Protein AF-A0A843DUM8-F1 (afdb_monomer_lite)

pLDDT: mean 91.61, std 7.58, range [46.53, 98.44]

Sequence (148 aa):
LVSTSADLAQFFETVAGKYGKDVAVKWVAGPVTSNWKRFEEREGNTDGILEIIGKFVAGTINDSECGIEIKALMTGESAEAAAESSAGLETLITEFLDANPKVVEDYGKGNTKAANSVIGYVKKNTGGQYSSADVVETAKRLIEARLQ

Radius of gyration: 16.05 Å; chains: 1; bounding box: 37×40×36 Å

Secondary structure (DSSP, 8-state):
-HHHHHHHHHHHHHHHHHH-HHHIIIIIIIIIHHHHHHHHHTT--HHHHHHHHHHHHTTSS-HHHHHHHHHHHHH---HHHHHHHH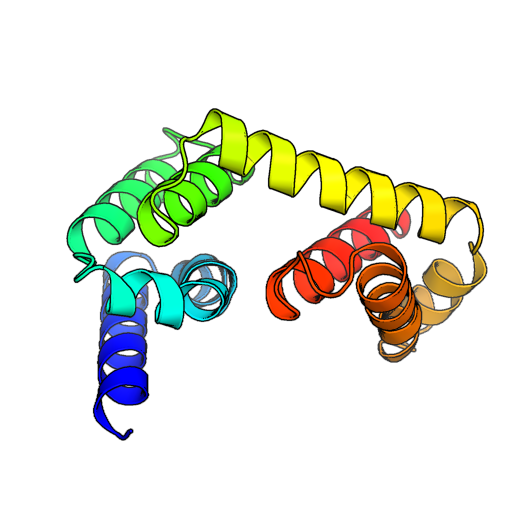HHHHHHHHHHHHH-HHHHHHHHTT-GGGGHHHHHHHHHHHTT-S-HHHHHHHHHHHHHTTT-

Foldseek 3Di:
DVPLVVVLVVLLVVCCVPQNNVLSCLQSVALCVLLVVLQVVVVADCVQLVVLSVCPSVVVDDPLQSSLSSNCSRNVNDSVVSSVVLVVLLVQLVVVCVVPVVLLVCVLVVPVCSLVVQLVSCCVVVVPPGGSRSSSVSSVVVSVVVND

Structure (mmCIF, N/CA/C/O backbone):
data_AF-A0A843DUM8-F1
#
_entry.id   AF-A0A843DUM8-F1
#
loop_
_atom_site.group_PDB
_atom_site.id
_atom_site.type_symbol
_atom_site.label_atom_id
_atom_site.label_alt_id
_atom_site.label_comp_id
_atom_site.label_asym_id
_atom_site.label_entity_id
_atom_site.label_seq_id
_atom_site.pdbx_PDB_ins_code
_atom_site.Cartn_x
_atom_site.Cartn_y
_atom_site.Cartn_z
_atom_site.occupancy
_atom_site.B_iso_or_equiv
_atom_site.auth_seq_id
_atom_site.auth_comp_id
_atom_site.auth_asym_id
_atom_site.auth_atom_id
_atom_site.pdbx_PDB_model_num
ATOM 1 N N . LEU A 1 1 ? 6.276 15.884 18.175 1.00 46.53 1 LEU A N 1
ATOM 2 C CA . LEU A 1 1 ? 6.464 14.559 17.536 1.00 46.53 1 LEU A CA 1
ATOM 3 C C . LEU A 1 1 ? 5.628 13.439 18.168 1.00 46.53 1 LEU A C 1
ATOM 5 O O . LEU A 1 1 ? 5.445 12.439 17.499 1.00 46.53 1 LEU A O 1
ATOM 9 N N . VAL A 1 2 ? 5.081 13.588 19.387 1.00 49.19 2 VAL A N 1
ATOM 10 C CA . VAL A 1 2 ? 4.221 12.554 20.012 1.00 49.19 2 VAL A CA 1
ATOM 11 C C . VAL A 1 2 ? 2.776 12.510 19.464 1.00 49.19 2 VAL A C 1
ATOM 13 O O . VAL A 1 2 ? 2.146 11.463 19.556 1.00 49.19 2 VAL A O 1
ATOM 16 N N . SER A 1 3 ? 2.270 13.603 18.868 1.00 57.91 3 SER A N 1
ATOM 17 C CA . SER A 1 3 ? 0.869 13.701 18.393 1.00 57.91 3 SER A CA 1
ATOM 18 C C . SER A 1 3 ? 0.578 12.762 17.224 1.00 57.91 3 SER A C 1
ATOM 20 O O . SER A 1 3 ? -0.281 11.903 17.332 1.00 57.91 3 SER A O 1
ATOM 22 N N . THR A 1 4 ? 1.392 12.823 16.169 1.00 62.31 4 THR A N 1
ATOM 23 C CA . THR A 1 4 ? 1.234 12.043 14.933 1.00 62.31 4 THR A CA 1
ATOM 24 C C . THR A 1 4 ? 1.079 10.538 15.162 1.00 62.31 4 THR A C 1
ATOM 26 O O . THR A 1 4 ? 0.215 9.893 14.575 1.00 62.31 4 THR A O 1
ATOM 29 N N . SER A 1 5 ? 1.891 9.961 16.054 1.00 76.56 5 SER A N 1
ATOM 30 C CA . SER A 1 5 ? 1.788 8.540 16.404 1.00 76.56 5 SER A CA 1
ATOM 31 C C . SER A 1 5 ? 0.546 8.209 17.234 1.00 76.56 5 SER A C 1
ATOM 33 O O . SER A 1 5 ? 0.056 7.088 17.148 1.00 76.56 5 SER A O 1
ATOM 35 N N . ALA A 1 6 ? 0.052 9.151 18.043 1.00 86.44 6 ALA A N 1
ATOM 36 C CA . ALA A 1 6 ? -1.139 8.956 18.864 1.00 86.44 6 ALA A CA 1
ATOM 37 C C . ALA A 1 6 ? -2.420 9.073 18.025 1.00 86.44 6 ALA A C 1
ATOM 39 O O . ALA A 1 6 ? -3.299 8.227 18.151 1.00 86.44 6 ALA A O 1
ATOM 40 N N . ASP A 1 7 ? -2.486 10.055 17.125 1.00 90.69 7 ASP A N 1
ATOM 41 C CA . ASP A 1 7 ? -3.641 10.288 16.253 1.00 90.69 7 ASP A CA 1
ATOM 42 C C . ASP A 1 7 ? -3.832 9.126 15.264 1.00 90.69 7 ASP A C 1
ATOM 44 O O . ASP A 1 7 ? -4.933 8.588 15.127 1.00 90.69 7 ASP A O 1
ATOM 48 N N . LEU A 1 8 ? -2.741 8.644 14.658 1.00 91.88 8 LEU A N 1
ATOM 49 C 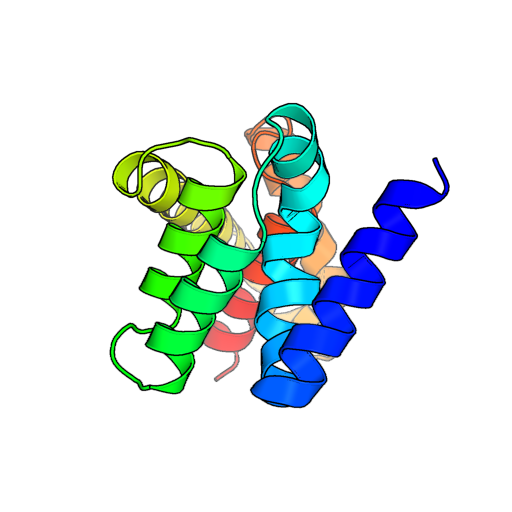CA . LEU A 1 8 ? -2.769 7.462 13.794 1.00 91.88 8 LEU A CA 1
ATOM 50 C C . LEU A 1 8 ? -3.154 6.184 14.564 1.00 91.88 8 LEU A C 1
ATOM 52 O O . LEU A 1 8 ? -3.914 5.364 14.048 1.00 91.88 8 LEU A O 1
ATOM 56 N N . ALA A 1 9 ? -2.671 6.012 15.801 1.00 93.62 9 ALA A N 1
ATOM 57 C CA . ALA A 1 9 ? -3.046 4.873 16.641 1.00 93.62 9 ALA A CA 1
ATOM 58 C C . ALA A 1 9 ? -4.531 4.920 17.033 1.00 93.62 9 ALA A C 1
ATOM 60 O O . ALA A 1 9 ? -5.234 3.919 16.917 1.00 93.62 9 ALA A O 1
ATOM 61 N N . GLN A 1 10 ? -5.039 6.090 17.422 1.00 95.19 10 GLN A N 1
ATOM 62 C CA . GLN A 1 10 ? -6.456 6.280 17.724 1.00 95.19 10 GLN A CA 1
ATOM 63 C C . GLN A 1 10 ? -7.331 6.008 16.493 1.00 95.19 10 GLN A C 1
ATOM 65 O O . GLN A 1 10 ? -8.406 5.408 16.600 1.00 95.19 10 GLN A O 1
ATOM 70 N N . PHE A 1 11 ? -6.865 6.412 15.310 1.00 96.12 11 PHE A N 1
ATOM 71 C CA . PHE A 1 11 ? -7.551 6.123 14.060 1.00 96.12 11 PHE A CA 1
ATOM 72 C C . PHE A 1 11 ? -7.569 4.622 13.742 1.00 96.12 11 PHE A C 1
ATOM 74 O O . PHE A 1 11 ? -8.615 4.085 13.372 1.00 96.12 11 PHE A O 1
ATOM 81 N N . PHE A 1 12 ? -6.452 3.923 13.965 1.00 96.62 12 PHE A N 1
ATOM 82 C CA . PHE A 1 12 ? -6.387 2.468 13.843 1.00 96.62 12 PHE A CA 1
ATOM 83 C C . PHE A 1 12 ? -7.423 1.779 14.739 1.00 96.62 12 PHE A C 1
ATOM 85 O O . PHE A 1 12 ? -8.202 0.967 14.241 1.00 96.62 12 PHE A O 1
ATOM 92 N N . GLU A 1 13 ? -7.483 2.132 16.027 1.00 97.75 13 GLU A N 1
ATOM 93 C CA . GLU A 1 13 ? -8.454 1.557 16.971 1.00 97.75 13 GLU A CA 1
ATOM 94 C C . GLU A 1 13 ? -9.903 1.850 16.556 1.00 97.75 13 GLU A C 1
ATOM 96 O O . GLU A 1 13 ? -10.778 0.990 16.661 1.00 97.75 13 GLU A O 1
ATOM 101 N N . THR A 1 14 ? -10.158 3.039 16.003 1.00 98.06 14 THR A N 1
ATOM 102 C CA . THR A 1 14 ? -11.481 3.421 15.486 1.00 98.06 14 THR A CA 1
ATOM 103 C C . THR A 1 14 ? -11.911 2.522 14.324 1.00 98.06 14 THR A C 1
ATOM 105 O O . THR A 1 14 ? -13.022 1.986 14.325 1.00 98.06 14 THR A O 1
ATOM 108 N N . VAL A 1 15 ? -11.030 2.308 13.342 1.00 98.25 15 VAL A N 1
ATOM 109 C CA . VAL A 1 15 ? -11.299 1.421 12.199 1.00 98.25 15 VAL A CA 1
ATOM 110 C C . VAL A 1 15 ? -11.419 -0.033 12.657 1.00 98.25 15 VAL A C 1
ATOM 112 O O . VAL A 1 15 ? -12.341 -0.730 12.233 1.00 98.25 15 VAL A O 1
ATOM 115 N N . ALA A 1 16 ? -10.544 -0.481 13.561 1.00 98.06 16 ALA A N 1
ATOM 116 C CA . ALA A 1 16 ? -10.549 -1.844 14.082 1.00 98.06 16 ALA A CA 1
ATOM 117 C C . ALA A 1 16 ? -11.840 -2.156 14.851 1.00 98.06 16 ALA A C 1
ATOM 119 O O . ALA A 1 16 ? -12.423 -3.221 14.653 1.00 98.06 16 ALA A O 1
ATOM 120 N N . GLY A 1 17 ? -12.315 -1.222 15.678 1.00 98.12 17 GLY A N 1
ATOM 121 C CA . GLY A 1 17 ? -13.564 -1.366 16.422 1.00 98.12 17 GLY A CA 1
ATOM 122 C C . GLY A 1 17 ? -14.810 -1.350 15.534 1.00 98.12 17 GLY A C 1
ATOM 123 O O . GLY A 1 17 ? -15.775 -2.051 15.828 1.00 98.12 17 GLY A O 1
ATOM 124 N N . LYS A 1 18 ? -14.797 -0.582 14.436 1.00 97.94 18 LYS A N 1
ATOM 125 C CA . LYS A 1 18 ? -15.963 -0.430 13.550 1.00 97.94 18 LYS A CA 1
ATOM 126 C C . LYS A 1 18 ? -16.063 -1.512 12.474 1.00 97.94 18 LYS A C 1
ATOM 128 O O . LYS A 1 18 ? -17.162 -1.971 12.176 1.00 97.94 18 LYS A O 1
ATOM 133 N N . TYR A 1 19 ? -14.937 -1.890 11.878 1.00 97.88 19 TYR A N 1
ATOM 134 C CA . TYR A 1 19 ? -14.895 -2.742 10.685 1.00 97.88 19 TYR A CA 1
ATOM 135 C C . TYR A 1 19 ? -14.048 -4.011 10.862 1.00 97.88 19 TYR A C 1
ATOM 137 O O . TYR A 1 19 ? -14.007 -4.851 9.967 1.00 97.88 19 TYR A O 1
ATOM 145 N N . GLY A 1 20 ? -13.395 -4.180 12.014 1.00 97.50 20 GLY A N 1
ATOM 146 C CA . GLY A 1 20 ? -12.558 -5.334 12.326 1.00 97.50 20 GLY A CA 1
ATOM 147 C C . GLY A 1 20 ? -11.063 -5.081 12.127 1.00 97.50 20 GLY A C 1
ATOM 148 O O . GLY A 1 20 ? -10.629 -4.234 11.342 1.00 97.50 20 GLY A O 1
ATOM 149 N N . LYS A 1 21 ? -10.251 -5.856 12.855 1.00 96.56 21 LYS A N 1
ATOM 150 C CA . LYS A 1 21 ? -8.788 -5.716 12.886 1.00 96.56 21 LYS A CA 1
ATOM 151 C C . LYS A 1 21 ? -8.142 -5.884 11.511 1.00 96.56 21 LYS A C 1
ATOM 153 O O . LYS A 1 21 ? -7.226 -5.136 11.191 1.00 96.56 21 LYS A O 1
ATOM 158 N N . ASP A 1 22 ? -8.623 -6.819 10.699 1.00 95.62 22 ASP A N 1
ATOM 159 C CA . ASP A 1 22 ? -8.036 -7.088 9.381 1.00 95.62 22 ASP A CA 1
ATOM 160 C C . ASP A 1 22 ? -8.215 -5.896 8.432 1.00 95.62 22 ASP A C 1
ATOM 162 O O . ASP A 1 22 ? -7.292 -5.536 7.703 1.00 95.62 22 ASP A O 1
ATOM 166 N N . VAL A 1 23 ? -9.362 -5.211 8.514 1.00 97.06 23 VAL A N 1
ATOM 167 C CA . VAL A 1 23 ? -9.634 -3.976 7.762 1.00 97.06 23 VAL A CA 1
ATOM 168 C C . VAL A 1 23 ? -8.707 -2.848 8.221 1.00 97.06 23 VAL A C 1
ATOM 170 O O . VAL A 1 23 ? -8.151 -2.135 7.387 1.00 97.06 23 VAL A O 1
ATOM 173 N N . ALA A 1 24 ? -8.481 -2.711 9.531 1.00 96.69 24 ALA A N 1
ATOM 174 C CA . ALA A 1 24 ? -7.554 -1.718 10.075 1.00 96.69 24 ALA A CA 1
ATOM 175 C C . ALA A 1 24 ? -6.096 -1.994 9.682 1.00 96.69 24 ALA A C 1
ATOM 177 O O . ALA A 1 24 ? -5.378 -1.081 9.284 1.00 96.69 24 ALA A O 1
ATOM 178 N N . VAL A 1 25 ? -5.650 -3.250 9.734 1.00 93.44 25 VAL A N 1
ATOM 179 C CA . VAL A 1 25 ? -4.304 -3.632 9.283 1.00 93.44 25 VAL A CA 1
ATOM 180 C C . VAL A 1 25 ? -4.133 -3.335 7.797 1.00 93.44 25 VAL A C 1
ATOM 182 O O . VAL A 1 25 ? -3.132 -2.741 7.408 1.00 93.44 25 VAL A O 1
ATOM 185 N N . LYS A 1 26 ? -5.123 -3.691 6.977 1.00 92.94 26 LYS A N 1
ATOM 186 C CA . LYS A 1 26 ? -5.072 -3.475 5.533 1.00 92.94 26 LYS A CA 1
ATOM 187 C C . LYS A 1 26 ? -5.027 -1.993 5.169 1.00 92.94 26 LYS A C 1
ATOM 189 O O . LYS A 1 26 ? -4.109 -1.565 4.484 1.00 92.94 26 LYS A O 1
ATOM 194 N N . TRP A 1 27 ? -5.995 -1.207 5.636 1.00 95.25 27 TRP A N 1
ATOM 195 C CA . TRP A 1 27 ? -6.152 0.175 5.180 1.00 95.25 27 TRP A CA 1
ATOM 196 C C . TRP A 1 27 ? -5.398 1.183 6.042 1.00 95.25 27 TRP A C 1
ATOM 198 O O . TRP A 1 27 ? -4.807 2.117 5.503 1.00 95.25 27 TRP A O 1
ATOM 208 N N . VAL A 1 28 ? -5.367 0.998 7.366 1.00 95.00 28 VAL A N 1
ATOM 209 C CA . VAL A 1 28 ? -4.722 1.961 8.269 1.00 95.00 28 VAL A CA 1
ATOM 210 C C . VAL A 1 28 ? -3.219 1.724 8.363 1.00 95.00 28 VAL A C 1
ATOM 212 O O . VAL A 1 28 ? -2.435 2.642 8.121 1.00 95.00 28 VAL A O 1
ATOM 215 N N . ALA A 1 29 ? -2.796 0.496 8.679 1.00 89.19 29 ALA A N 1
ATOM 216 C CA . ALA A 1 29 ? -1.368 0.181 8.791 1.00 89.19 29 ALA A CA 1
ATOM 217 C C . ALA A 1 29 ? -0.646 0.148 7.426 1.00 89.19 29 ALA A C 1
ATOM 219 O O . ALA A 1 29 ? 0.577 0.269 7.391 1.00 89.19 29 ALA A O 1
ATOM 220 N N . GLY A 1 30 ? -1.393 0.021 6.323 1.00 87.31 30 GLY A N 1
ATOM 221 C CA . GLY A 1 30 ? -0.892 0.141 4.953 1.00 87.31 30 GLY A CA 1
ATOM 222 C C . GLY A 1 30 ? -1.031 1.569 4.389 1.00 87.31 30 GLY A C 1
ATOM 223 O O . GLY A 1 30 ? -0.265 2.458 4.791 1.00 87.31 30 GLY A O 1
ATOM 224 N N . PRO A 1 31 ? -1.979 1.834 3.467 1.00 89.50 31 PRO A N 1
ATOM 225 C CA . PRO A 1 31 ? -2.067 3.100 2.732 1.00 89.50 31 PRO A CA 1
ATOM 226 C C . PRO A 1 31 ? -2.158 4.360 3.598 1.00 89.50 31 PRO A C 1
ATOM 228 O O . PRO A 1 31 ? -1.522 5.364 3.270 1.00 89.50 31 PRO A O 1
ATOM 231 N N . VAL A 1 32 ? -2.890 4.327 4.718 1.00 93.56 32 VAL A N 1
ATOM 232 C CA . VAL A 1 32 ? -3.048 5.521 5.565 1.00 93.56 32 VAL A CA 1
ATOM 233 C C . VAL A 1 32 ? -1.738 5.895 6.243 1.00 93.56 32 VAL A C 1
ATOM 235 O O . VAL A 1 32 ? -1.276 7.024 6.112 1.00 93.56 32 VAL A O 1
ATOM 238 N N . THR A 1 33 ? -1.075 4.947 6.905 1.00 91.31 33 THR A N 1
ATOM 239 C CA . THR A 1 33 ? 0.225 5.198 7.551 1.00 91.31 33 THR A CA 1
ATOM 240 C C . THR A 1 33 ? 1.255 5.732 6.550 1.00 91.31 33 THR A C 1
ATOM 242 O O . THR A 1 33 ? 2.013 6.653 6.856 1.00 91.31 33 THR A O 1
ATOM 245 N N . SER A 1 34 ? 1.237 5.201 5.327 1.00 88.06 34 SER A N 1
ATOM 246 C CA . SER A 1 34 ? 2.158 5.566 4.243 1.00 88.06 34 SER A CA 1
ATOM 247 C C . SER A 1 34 ? 2.009 7.016 3.776 1.00 88.06 34 SER A C 1
ATOM 249 O O . SER A 1 34 ? 2.985 7.633 3.347 1.00 88.06 34 SER A O 1
ATOM 251 N N . ASN A 1 35 ? 0.803 7.576 3.900 1.00 90.62 35 ASN A N 1
ATOM 252 C CA . ASN A 1 35 ? 0.460 8.921 3.438 1.00 90.62 35 ASN A CA 1
ATOM 253 C C . ASN A 1 35 ? 0.166 9.903 4.587 1.00 90.62 35 ASN A C 1
ATOM 255 O O . ASN A 1 35 ? -0.111 11.075 4.335 1.00 90.62 35 ASN A O 1
ATOM 259 N N . TRP A 1 36 ? 0.265 9.457 5.845 1.00 92.19 36 TRP A N 1
ATOM 260 C CA . TRP A 1 36 ? -0.176 10.207 7.025 1.00 92.19 36 TRP A CA 1
ATOM 261 C C . TRP A 1 36 ? 0.467 11.588 7.147 1.00 92.19 36 TRP A C 1
ATOM 263 O O . TRP A 1 36 ? -0.223 12.577 7.361 1.00 92.19 36 TRP A O 1
ATOM 273 N N . LYS A 1 37 ? 1.778 11.686 6.910 1.00 88.88 37 LYS A N 1
ATOM 274 C CA . LYS A 1 37 ? 2.486 12.971 6.975 1.00 88.88 37 LYS A CA 1
ATOM 275 C C . LYS A 1 37 ? 1.919 14.000 5.986 1.00 88.88 37 LYS A C 1
ATOM 277 O O . LYS A 1 37 ? 1.701 15.144 6.363 1.00 88.88 37 LYS A O 1
ATOM 282 N N . ARG A 1 38 ? 1.664 13.595 4.735 1.00 88.69 38 ARG A N 1
ATOM 283 C CA . ARG A 1 38 ? 1.076 14.484 3.715 1.00 88.69 38 ARG A CA 1
ATOM 284 C C . ARG A 1 38 ? -0.344 14.890 4.084 1.00 88.69 38 ARG A C 1
ATOM 286 O O . ARG A 1 38 ? -0.741 16.013 3.812 1.00 88.69 38 ARG A O 1
ATOM 293 N N . PHE A 1 39 ? -1.087 13.974 4.695 1.00 92.81 39 PHE A N 1
ATOM 294 C CA . PHE A 1 39 ? -2.441 14.210 5.173 1.00 92.81 39 PHE A CA 1
ATOM 295 C C . PHE A 1 39 ? -2.486 15.203 6.346 1.00 92.81 39 PHE A C 1
ATOM 297 O O . PHE A 1 39 ? -3.337 16.086 6.354 1.00 92.81 39 PHE A O 1
ATOM 304 N N . GLU A 1 40 ? -1.534 15.130 7.281 1.00 91.06 40 GLU A N 1
ATOM 305 C CA . GLU A 1 40 ? -1.381 16.115 8.362 1.00 91.06 40 GLU A CA 1
ATOM 306 C C . GLU A 1 40 ? -0.975 17.498 7.836 1.00 91.06 40 GLU A C 1
ATOM 308 O O . GLU A 1 40 ? -1.549 18.501 8.250 1.00 91.06 40 GLU A O 1
ATOM 313 N N . GLU A 1 41 ? -0.020 17.567 6.900 1.00 90.62 41 GLU A N 1
ATOM 314 C CA . GLU A 1 41 ? 0.488 18.827 6.319 1.00 90.62 41 GLU A CA 1
ATOM 315 C C . GLU A 1 41 ? -0.600 19.675 5.641 1.00 90.62 41 GLU A C 1
ATOM 317 O O . GLU A 1 41 ? -0.415 20.873 5.433 1.00 90.62 41 GLU A O 1
ATOM 322 N N . ARG A 1 42 ? -1.735 19.059 5.315 1.00 91.06 42 ARG A N 1
ATOM 323 C CA . ARG A 1 42 ? -2.897 19.694 4.688 1.00 91.06 42 ARG A CA 1
ATOM 324 C C . ARG A 1 42 ? -4.146 19.695 5.565 1.00 91.06 42 ARG A C 1
ATOM 326 O O . ARG A 1 42 ? -5.240 19.878 5.036 1.00 91.06 42 ARG A O 1
ATOM 333 N N . GLU A 1 43 ? -3.984 19.443 6.863 1.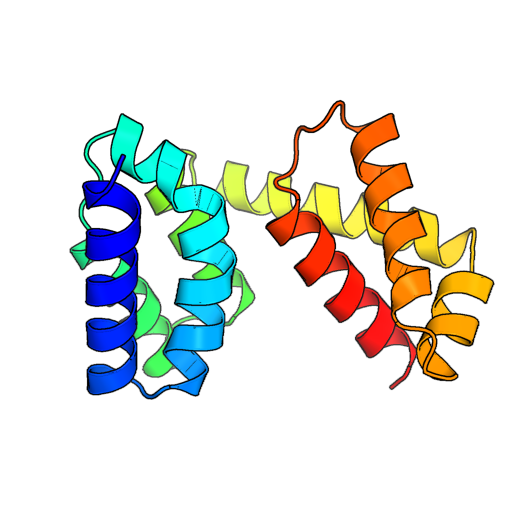00 89.38 43 GLU A N 1
ATOM 334 C CA . GLU A 1 43 ? -5.071 19.462 7.848 1.00 89.38 43 GLU A CA 1
ATOM 335 C C . GLU A 1 43 ? -6.223 18.509 7.472 1.00 89.38 43 GLU A C 1
ATOM 337 O O . GLU A 1 43 ? -7.406 18.836 7.574 1.00 89.38 43 GLU A O 1
ATOM 342 N N . GLY A 1 44 ? -5.868 17.320 6.978 1.00 87.88 44 GLY A N 1
ATOM 343 C CA . GLY A 1 44 ? -6.819 16.318 6.519 1.00 87.88 44 GLY A CA 1
ATOM 344 C C . GLY A 1 44 ? -7.740 15.795 7.627 1.00 87.88 44 GLY A C 1
ATOM 345 O O . GLY A 1 44 ? -7.335 15.639 8.778 1.00 87.88 44 GLY A O 1
ATOM 346 N N . ASN A 1 45 ? -8.987 15.484 7.260 1.00 89.69 45 ASN A N 1
ATOM 347 C CA . ASN A 1 45 ? -9.993 14.925 8.165 1.00 89.69 45 ASN A CA 1
ATOM 348 C C . ASN A 1 45 ? -10.174 13.415 7.932 1.00 89.69 45 ASN A C 1
ATOM 350 O O . ASN A 1 45 ? -10.458 12.971 6.815 1.00 89.69 45 ASN A O 1
ATOM 354 N N . THR A 1 46 ? -10.005 12.624 8.994 1.00 94.94 46 THR A N 1
ATOM 355 C CA . THR A 1 46 ? -10.123 11.161 8.991 1.00 94.94 46 THR A CA 1
ATOM 356 C C . THR A 1 46 ? -11.536 10.651 8.695 1.00 94.94 46 THR A C 1
ATOM 358 O O . THR A 1 46 ? -11.674 9.496 8.286 1.00 94.94 46 THR A O 1
ATOM 361 N N . ASP A 1 47 ? -12.568 11.490 8.819 1.00 96.00 47 ASP A N 1
ATOM 362 C CA . ASP A 1 47 ? -13.954 11.152 8.470 1.00 96.00 47 ASP A CA 1
ATOM 363 C C . ASP A 1 47 ? -14.070 10.667 7.020 1.00 96.00 47 ASP A C 1
ATOM 365 O O . ASP A 1 47 ? -14.647 9.610 6.768 1.00 96.00 47 ASP A O 1
ATOM 369 N N . GLY A 1 48 ? -13.422 11.358 6.075 1.00 96.06 48 GLY A N 1
ATOM 370 C CA . GLY A 1 48 ? -13.443 10.951 4.668 1.00 96.06 48 GLY A CA 1
ATOM 371 C C . GLY A 1 48 ? -12.787 9.584 4.444 1.00 96.06 48 GLY A C 1
ATOM 372 O O . GLY A 1 48 ? -13.256 8.789 3.632 1.00 96.06 48 GLY A O 1
ATOM 373 N N . ILE A 1 49 ? -11.743 9.253 5.214 1.00 97.31 49 ILE A N 1
ATOM 374 C CA . ILE A 1 49 ? -11.102 7.931 5.151 1.00 97.31 49 ILE A CA 1
ATOM 375 C C . ILE A 1 49 ? -12.070 6.859 5.683 1.00 97.31 49 ILE A C 1
ATOM 377 O O . ILE A 1 49 ? -12.186 5.783 5.093 1.00 97.31 49 ILE A O 1
ATOM 381 N N . LEU A 1 50 ? -12.810 7.144 6.764 1.00 97.81 50 LEU A N 1
ATOM 382 C CA . LEU A 1 50 ? -13.826 6.229 7.307 1.00 97.81 50 LEU A CA 1
ATOM 383 C C . LEU A 1 50 ? -14.981 5.981 6.342 1.00 97.81 50 LEU A C 1
ATOM 385 O O . LEU A 1 50 ? -15.511 4.864 6.324 1.00 97.81 50 LEU A O 1
ATOM 389 N N . GLU A 1 51 ? -15.383 6.999 5.583 1.00 98.00 51 GLU A N 1
ATOM 390 C CA . GLU A 1 51 ? -16.403 6.880 4.543 1.00 98.00 51 GLU A CA 1
ATOM 391 C C . GLU A 1 51 ? -15.932 5.960 3.414 1.00 98.00 51 GLU A C 1
ATOM 393 O O . GLU A 1 51 ? -16.652 5.029 3.052 1.00 98.00 51 GLU A O 1
ATOM 398 N N . ILE A 1 52 ? -14.706 6.150 2.914 1.00 98.19 52 ILE A N 1
ATOM 399 C CA . ILE A 1 52 ? -14.127 5.310 1.853 1.00 98.19 52 ILE A CA 1
ATOM 400 C C . ILE A 1 52 ? -14.002 3.852 2.315 1.00 98.19 52 ILE A C 1
ATOM 402 O O . ILE A 1 52 ? -14.485 2.944 1.638 1.00 98.19 52 ILE A O 1
ATOM 406 N N . ILE A 1 53 ? -13.445 3.612 3.510 1.00 98.25 53 ILE A N 1
ATOM 407 C CA . ILE A 1 53 ? -13.368 2.259 4.087 1.00 98.25 53 ILE A CA 1
ATOM 408 C C . ILE A 1 53 ? -14.776 1.672 4.275 1.00 98.25 53 ILE A C 1
ATOM 410 O O . ILE A 1 53 ? -14.989 0.486 4.034 1.00 98.25 53 ILE A O 1
ATOM 414 N N . GLY A 1 54 ? -15.756 2.495 4.658 1.00 98.31 54 GLY A N 1
ATOM 415 C CA . GLY A 1 54 ? -17.155 2.087 4.762 1.00 98.31 54 GLY A CA 1
ATOM 416 C C . GLY A 1 54 ? -17.731 1.592 3.432 1.00 98.31 54 GLY A C 1
ATOM 417 O O . GLY A 1 54 ? -18.360 0.535 3.407 1.00 98.31 54 GLY A O 1
ATOM 418 N N . LYS A 1 55 ? -17.472 2.299 2.321 1.00 98.44 55 LYS A N 1
ATOM 419 C CA . LYS A 1 55 ? -17.863 1.853 0.970 1.00 98.44 55 LYS A CA 1
ATOM 420 C C . LYS A 1 55 ? -17.215 0.514 0.607 1.00 98.44 55 LYS A C 1
ATOM 422 O O . LYS A 1 55 ? -17.890 -0.343 0.042 1.00 98.44 55 LYS A O 1
ATOM 427 N N . PHE A 1 56 ? -15.936 0.329 0.941 1.00 98.19 56 PHE A N 1
ATOM 428 C CA . PHE A 1 56 ? -15.214 -0.922 0.698 1.00 98.19 56 PHE A CA 1
ATOM 429 C C . PHE A 1 56 ? -15.829 -2.090 1.479 1.00 98.19 56 PHE A C 1
ATOM 431 O O . PHE A 1 56 ? -16.141 -3.129 0.905 1.00 98.19 56 PHE A O 1
ATOM 438 N N . VAL A 1 57 ? -16.074 -1.908 2.780 1.00 97.88 57 VAL A N 1
ATOM 439 C CA . VAL A 1 57 ? -16.697 -2.934 3.637 1.00 97.88 57 VAL A CA 1
ATOM 440 C C . VAL A 1 57 ? -18.117 -3.267 3.172 1.00 97.88 57 VAL A C 1
ATOM 442 O O . VAL A 1 57 ? -18.536 -4.419 3.254 1.00 97.88 57 VAL A O 1
ATOM 445 N N . ALA A 1 58 ? -18.850 -2.282 2.648 1.00 97.81 58 ALA A N 1
ATOM 446 C CA . ALA A 1 58 ? -20.168 -2.485 2.054 1.00 97.81 58 ALA A CA 1
ATOM 447 C C . ALA A 1 58 ? -20.132 -3.197 0.684 1.00 97.81 58 ALA A C 1
ATOM 449 O O . ALA A 1 58 ? -21.190 -3.527 0.151 1.00 97.81 58 ALA A O 1
ATOM 450 N N . GLY A 1 59 ? -18.948 -3.428 0.105 1.00 97.12 59 GLY A N 1
ATOM 451 C CA . GLY A 1 59 ? -18.782 -4.016 -1.226 1.00 97.12 59 GLY A CA 1
ATOM 452 C C . GLY A 1 59 ? -19.146 -3.073 -2.377 1.00 97.12 59 GLY A C 1
ATOM 453 O O . GLY A 1 59 ? -19.295 -3.528 -3.508 1.00 97.12 59 GLY A O 1
ATOM 454 N N . THR A 1 60 ? -19.305 -1.774 -2.106 1.00 98.19 60 THR A N 1
ATOM 455 C CA . THR A 1 60 ? -19.648 -0.756 -3.113 1.00 98.19 60 THR A CA 1
ATOM 456 C C . THR A 1 60 ? -18.462 -0.415 -4.008 1.00 98.19 60 THR A C 1
ATOM 458 O O . THR A 1 60 ? -18.651 -0.075 -5.171 1.00 98.19 60 THR A O 1
ATOM 461 N N . ILE A 1 61 ? -17.254 -0.493 -3.451 1.00 97.50 61 ILE A N 1
ATOM 462 C CA . ILE A 1 61 ? -15.994 -0.309 -4.169 1.00 97.50 61 ILE A CA 1
ATOM 463 C C . ILE A 1 61 ? -15.083 -1.501 -3.891 1.00 97.50 61 ILE A C 1
ATOM 465 O O . ILE A 1 61 ? -15.150 -2.115 -2.823 1.00 97.50 61 ILE A O 1
ATOM 469 N N . ASN A 1 62 ? -14.230 -1.826 -4.851 1.00 95.44 62 ASN A N 1
ATOM 470 C CA . ASN A 1 62 ? -13.239 -2.881 -4.716 1.00 95.44 62 ASN A CA 1
ATOM 471 C C . ASN A 1 62 ? -11.954 -2.383 -4.024 1.00 95.44 62 ASN A C 1
ATOM 473 O O . ASN A 1 62 ? -11.803 -1.212 -3.672 1.00 95.44 62 ASN A O 1
ATOM 477 N N . ASP A 1 63 ? -11.015 -3.304 -3.820 1.00 93.19 63 ASP A N 1
ATOM 478 C CA . ASP A 1 63 ? -9.689 -3.045 -3.255 1.00 93.19 63 ASP A CA 1
ATOM 479 C C . ASP A 1 63 ? -8.935 -1.900 -3.954 1.00 93.19 63 ASP A C 1
ATOM 481 O O . ASP A 1 63 ? -8.448 -0.975 -3.304 1.00 93.19 63 ASP A O 1
ATOM 485 N N . SER A 1 64 ? -8.842 -1.948 -5.283 1.00 90.75 64 SER A N 1
ATOM 486 C CA . SER A 1 64 ? -8.100 -0.962 -6.070 1.00 90.75 64 SER A CA 1
ATOM 487 C C . SER A 1 64 ? -8.730 0.425 -5.964 1.00 90.75 64 SER A C 1
ATOM 489 O O . SER A 1 64 ? -8.024 1.404 -5.735 1.00 90.75 64 SER A O 1
ATOM 491 N N . GLU A 1 65 ? -10.057 0.504 -6.072 1.00 94.94 65 GLU A N 1
ATOM 492 C CA . GLU A 1 65 ? -10.814 1.753 -5.935 1.00 94.94 65 GLU A CA 1
ATOM 493 C C . GLU A 1 65 ? -10.639 2.366 -4.539 1.00 94.94 65 GLU A C 1
ATOM 495 O O . GLU A 1 65 ? -10.356 3.556 -4.421 1.00 94.94 65 GLU A O 1
ATOM 500 N N . CYS A 1 66 ? -10.709 1.550 -3.482 1.00 96.50 66 CYS A N 1
ATOM 501 C CA . CYS A 1 66 ? -10.484 1.996 -2.106 1.00 96.50 66 CYS A CA 1
ATOM 502 C C . CYS A 1 66 ? -9.071 2.569 -1.914 1.00 96.50 66 CYS A C 1
ATOM 504 O O . CYS A 1 66 ? -8.909 3.654 -1.354 1.00 96.50 66 CYS A O 1
ATOM 506 N N . GLY A 1 67 ? -8.045 1.879 -2.426 1.00 93.69 67 GLY A N 1
ATOM 507 C CA . GLY A 1 67 ? -6.661 2.353 -2.362 1.00 93.69 67 GLY A CA 1
ATOM 508 C C . GLY A 1 67 ? -6.452 3.684 -3.092 1.00 93.69 67 GLY A C 1
ATOM 509 O O . GLY A 1 67 ? -5.787 4.576 -2.560 1.00 93.69 67 GLY A O 1
ATOM 510 N N . ILE A 1 68 ? -7.053 3.844 -4.276 1.00 94.31 68 ILE A N 1
ATOM 511 C CA . ILE A 1 68 ? -6.997 5.083 -5.066 1.00 94.31 68 ILE A CA 1
ATOM 512 C C . ILE A 1 68 ? -7.708 6.227 -4.336 1.00 94.31 68 ILE A C 1
ATOM 514 O O . ILE A 1 68 ? -7.115 7.294 -4.181 1.00 94.31 68 ILE A O 1
ATOM 518 N N . GLU A 1 69 ? -8.938 6.012 -3.854 1.00 96.81 69 GLU A N 1
ATOM 519 C CA . GLU A 1 69 ? -9.707 7.036 -3.135 1.00 96.81 69 GLU A CA 1
ATOM 520 C C . GLU A 1 69 ? -8.994 7.469 -1.844 1.00 96.81 69 GLU A C 1
ATOM 522 O O . GLU A 1 69 ? -8.890 8.669 -1.589 1.00 96.81 69 GLU A O 1
ATOM 527 N N . ILE A 1 70 ? -8.442 6.531 -1.057 1.00 95.88 70 ILE A N 1
ATOM 528 C CA . ILE A 1 70 ? -7.663 6.861 0.150 1.00 95.88 70 ILE A CA 1
ATOM 529 C C . ILE A 1 70 ? -6.430 7.677 -0.228 1.00 95.88 70 ILE A C 1
ATOM 531 O O . ILE A 1 70 ? -6.182 8.719 0.376 1.00 95.88 70 ILE A O 1
ATOM 535 N N . LYS A 1 71 ? -5.656 7.245 -1.229 1.00 93.38 71 LYS A N 1
ATOM 536 C CA . LYS A 1 71 ? -4.442 7.959 -1.636 1.00 93.38 71 LYS A CA 1
ATOM 537 C C . LYS A 1 71 ? -4.767 9.370 -2.115 1.00 93.38 71 LYS A C 1
ATOM 539 O O . LYS A 1 71 ? -4.183 10.309 -1.587 1.00 93.38 71 LYS A O 1
ATOM 544 N N . ALA A 1 72 ? -5.735 9.526 -3.015 1.00 95.06 72 ALA A N 1
ATOM 545 C CA . ALA A 1 72 ? -6.199 10.825 -3.503 1.00 95.06 72 ALA A CA 1
ATOM 546 C C . ALA A 1 72 ? -6.677 11.724 -2.352 1.00 95.06 72 ALA A C 1
ATOM 548 O O . ALA A 1 72 ? -6.231 12.866 -2.205 1.00 95.06 72 ALA A O 1
ATOM 549 N N . LEU A 1 73 ? -7.515 11.186 -1.457 1.00 95.88 73 LEU A N 1
ATOM 550 C CA . LEU A 1 73 ? -7.981 11.911 -0.279 1.00 95.88 73 LEU A CA 1
ATOM 551 C C . LEU A 1 73 ? -6.835 12.301 0.646 1.00 95.88 73 LEU A C 1
ATOM 553 O O . LEU A 1 73 ? -6.950 13.327 1.301 1.00 95.88 73 LEU A O 1
ATOM 557 N N . MET A 1 74 ? -5.754 11.529 0.731 1.00 94.38 74 MET A N 1
ATOM 558 C CA . MET A 1 74 ? -4.651 11.816 1.643 1.00 94.38 74 MET A CA 1
ATOM 559 C C . MET A 1 74 ? -3.599 12.745 1.052 1.00 94.38 74 MET A C 1
ATOM 561 O O . MET A 1 74 ? -3.112 13.630 1.751 1.00 94.38 74 MET A O 1
ATOM 565 N N . THR A 1 75 ? -3.285 12.615 -0.233 1.00 91.69 75 THR A N 1
ATOM 566 C CA . THR A 1 75 ? -2.281 13.444 -0.913 1.00 91.69 75 THR A CA 1
ATOM 567 C C . THR A 1 75 ? -2.857 14.747 -1.461 1.00 91.69 75 THR A C 1
ATOM 569 O O . THR A 1 75 ? -2.111 15.701 -1.658 1.00 91.69 75 THR A O 1
ATOM 572 N N . GLY A 1 76 ? -4.175 14.8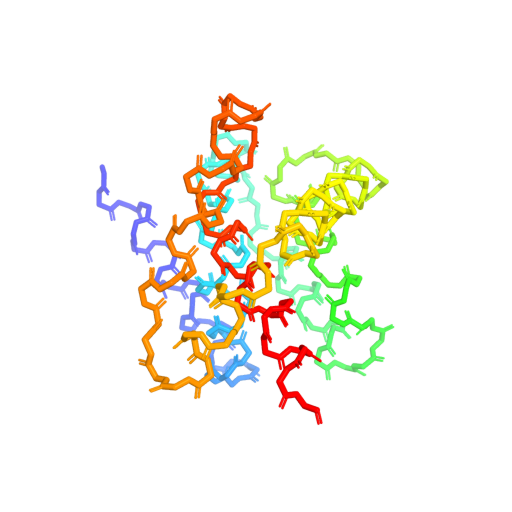11 -1.671 1.00 92.44 76 GLY A N 1
ATOM 573 C CA . GLY A 1 76 ? -4.852 15.941 -2.311 1.00 92.44 76 GLY A CA 1
ATOM 574 C C . GLY A 1 76 ? -4.758 15.900 -3.834 1.00 92.44 76 GLY A C 1
ATOM 575 O O . GLY A 1 76 ? -5.177 16.844 -4.500 1.00 92.44 76 GLY A O 1
ATOM 576 N N . GLU A 1 77 ? -4.198 14.821 -4.375 1.00 92.44 77 GLU A N 1
ATOM 577 C CA . GLU A 1 77 ? -4.171 14.530 -5.801 1.00 92.44 77 GLU A CA 1
ATOM 578 C C . GLU A 1 77 ? -5.566 14.094 -6.272 1.00 92.44 77 GLU A C 1
ATOM 580 O O . GLU A 1 77 ? -6.411 13.676 -5.476 1.00 92.44 77 GLU A O 1
ATOM 585 N N . SER A 1 78 ? -5.820 14.182 -7.578 1.00 93.81 78 SER A N 1
ATOM 586 C CA . SER A 1 78 ? -7.049 13.624 -8.141 1.00 93.81 78 SER A CA 1
ATOM 587 C C . SER A 1 78 ? -7.015 12.092 -8.108 1.00 93.81 78 SER A C 1
ATOM 589 O O . SER A 1 78 ? -5.945 11.479 -8.021 1.00 93.81 78 SER A O 1
ATOM 591 N N . ALA A 1 79 ? -8.186 11.460 -8.202 1.00 91.44 79 ALA A N 1
ATOM 592 C CA . ALA A 1 79 ? -8.278 10.004 -8.283 1.00 91.44 79 ALA A CA 1
ATOM 593 C C . ALA A 1 79 ? -7.526 9.461 -9.511 1.00 91.44 79 ALA A C 1
ATOM 595 O O . ALA A 1 79 ? -6.874 8.426 -9.421 1.00 91.44 79 ALA A O 1
ATOM 596 N N . GLU A 1 80 ? -7.548 10.190 -10.629 1.00 93.00 80 GLU A N 1
ATOM 597 C CA . GLU A 1 80 ? -6.813 9.849 -11.849 1.00 93.00 80 GLU A CA 1
ATOM 598 C C . GLU A 1 80 ? -5.302 9.872 -11.605 1.00 93.00 80 GLU A C 1
ATOM 600 O O . GLU A 1 80 ? -4.630 8.879 -11.870 1.00 93.00 80 GLU A O 1
ATOM 605 N N . ALA A 1 81 ? -4.773 10.944 -11.006 1.00 91.31 81 ALA A N 1
ATOM 606 C CA . ALA A 1 81 ? -3.347 11.049 -10.702 1.00 91.31 81 ALA A CA 1
ATOM 607 C C . ALA A 1 81 ? -2.886 9.969 -9.703 1.00 91.31 81 ALA A C 1
ATOM 609 O O . ALA A 1 81 ? -1.812 9.379 -9.857 1.00 91.31 81 ALA A O 1
ATOM 610 N N . ALA A 1 82 ? -3.709 9.663 -8.696 1.00 90.56 82 ALA A N 1
ATOM 611 C CA . ALA A 1 82 ? -3.443 8.581 -7.754 1.00 90.56 82 ALA A CA 1
ATOM 612 C C . ALA A 1 82 ? -3.456 7.202 -8.443 1.00 90.56 82 ALA A C 1
ATOM 614 O O . ALA A 1 82 ? -2.589 6.370 -8.156 1.00 90.56 82 ALA A O 1
ATOM 615 N N . ALA A 1 83 ? -4.387 6.973 -9.375 1.00 90.88 83 ALA A N 1
ATOM 616 C CA . ALA A 1 83 ? -4.472 5.749 -10.169 1.00 90.88 83 ALA A CA 1
ATOM 617 C C . ALA A 1 83 ? -3.267 5.584 -11.107 1.00 90.88 83 ALA A C 1
ATOM 619 O O . ALA A 1 83 ? -2.652 4.517 -11.127 1.00 90.88 83 ALA A O 1
ATOM 620 N N . GLU A 1 84 ? -2.877 6.641 -11.825 1.00 91.19 84 GLU A N 1
ATOM 621 C CA . GLU A 1 84 ? -1.693 6.654 -12.692 1.00 91.19 84 GLU A CA 1
ATOM 622 C C . GLU A 1 84 ? -0.411 6.375 -11.896 1.00 91.19 84 GLU A C 1
ATOM 624 O O . GLU A 1 84 ? 0.423 5.572 -12.315 1.00 91.19 84 GLU A O 1
ATOM 629 N N . SER A 1 85 ? -0.277 6.975 -10.707 1.00 88.75 85 SER A N 1
ATOM 630 C CA . SER A 1 85 ? 0.839 6.716 -9.791 1.00 88.75 85 SER A CA 1
ATOM 631 C C . SER A 1 85 ? 0.921 5.237 -9.398 1.00 88.75 85 SER A C 1
ATOM 633 O O . SER A 1 85 ? 1.992 4.633 -9.473 1.00 88.75 85 SER A O 1
ATOM 635 N N . SER A 1 86 ? -0.202 4.632 -9.003 1.00 88.38 86 SER A N 1
ATOM 636 C CA . SER A 1 86 ? -0.247 3.215 -8.623 1.00 88.38 86 SER A CA 1
ATOM 637 C C . SER A 1 86 ? 0.073 2.296 -9.809 1.00 88.38 86 SER A C 1
ATOM 639 O O . SER A 1 86 ? 0.925 1.417 -9.686 1.00 88.38 86 SER A O 1
ATOM 641 N N . ALA A 1 87 ? -0.510 2.550 -10.984 1.00 89.94 87 ALA A N 1
ATOM 642 C CA . ALA A 1 87 ? -0.241 1.774 -12.197 1.00 89.94 87 ALA A CA 1
ATOM 643 C C . ALA A 1 87 ? 1.229 1.871 -12.649 1.00 89.94 87 ALA A C 1
ATOM 645 O O . ALA A 1 87 ? 1.829 0.874 -13.065 1.00 89.94 87 ALA A O 1
ATOM 646 N N . GLY A 1 88 ? 1.837 3.055 -12.528 1.00 92.88 88 GLY A N 1
ATOM 647 C CA . GLY A 1 88 ? 3.252 3.269 -12.827 1.00 92.88 88 GLY A CA 1
ATOM 648 C C . GLY A 1 88 ? 4.179 2.465 -11.912 1.00 92.88 88 GLY A C 1
ATOM 649 O O . GLY A 1 88 ? 5.148 1.868 -12.386 1.00 92.88 88 GLY A O 1
ATOM 650 N N . LEU A 1 89 ? 3.868 2.391 -10.613 1.00 93.38 89 LEU A N 1
ATOM 651 C CA . LEU A 1 89 ? 4.623 1.569 -9.665 1.00 93.38 89 LEU A CA 1
ATOM 652 C C . LEU A 1 89 ? 4.493 0.073 -9.979 1.00 93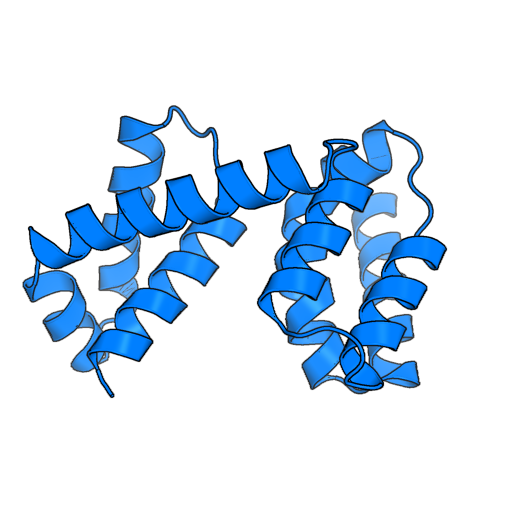.38 89 LEU A C 1
ATOM 654 O O . LEU A 1 89 ? 5.496 -0.643 -9.985 1.00 93.38 89 LEU A O 1
ATOM 658 N N . GLU A 1 90 ? 3.277 -0.396 -10.261 1.00 93.69 90 GLU A N 1
ATOM 659 C CA . GLU A 1 90 ? 3.018 -1.798 -10.607 1.00 93.69 90 GLU A CA 1
ATOM 660 C C . GLU A 1 90 ? 3.758 -2.235 -11.870 1.00 93.69 90 GLU A C 1
ATOM 662 O O . GLU A 1 90 ? 4.354 -3.316 -11.891 1.00 93.69 90 GLU A O 1
ATOM 667 N N . THR A 1 91 ? 3.761 -1.380 -12.894 1.00 95.12 91 THR A N 1
ATOM 668 C CA . THR A 1 91 ? 4.482 -1.617 -14.151 1.00 95.12 91 THR A CA 1
ATOM 669 C C . THR A 1 91 ? 5.980 -1.737 -13.888 1.00 95.12 91 THR A C 1
ATOM 671 O O . THR A 1 91 ? 6.588 -2.744 -14.242 1.00 95.12 91 THR A O 1
ATOM 674 N N . LEU A 1 92 ? 6.558 -0.771 -13.167 1.00 95.62 92 LEU A N 1
ATOM 675 C CA . LEU A 1 92 ? 7.985 -0.749 -12.849 1.00 95.62 92 LEU A CA 1
ATOM 676 C C . LEU A 1 92 ? 8.435 -1.992 -12.064 1.00 95.62 92 LEU A C 1
ATOM 678 O O . LEU A 1 92 ? 9.504 -2.551 -12.319 1.00 95.62 92 LEU A O 1
ATOM 682 N N . ILE A 1 93 ? 7.638 -2.422 -11.082 1.00 96.06 93 ILE A N 1
ATOM 683 C CA . ILE A 1 93 ? 7.942 -3.623 -10.297 1.00 96.06 93 ILE A CA 1
ATOM 684 C C . ILE A 1 93 ? 7.787 -4.880 -11.156 1.00 96.06 93 ILE A C 1
ATOM 686 O O . ILE A 1 93 ? 8.623 -5.777 -11.067 1.00 96.06 93 ILE A O 1
ATOM 690 N N . THR A 1 94 ? 6.750 -4.950 -11.990 1.00 95.81 94 THR A N 1
ATOM 691 C CA . THR A 1 94 ? 6.514 -6.082 -12.894 1.00 95.81 94 THR A CA 1
ATOM 692 C C . THR A 1 94 ? 7.676 -6.276 -13.859 1.00 95.81 94 THR A C 1
ATOM 694 O O . THR A 1 94 ? 8.243 -7.364 -13.890 1.00 95.81 94 THR A O 1
ATOM 697 N N . GLU A 1 95 ? 8.115 -5.221 -14.546 1.00 95.38 95 GLU A N 1
ATOM 698 C CA . GLU A 1 95 ? 9.266 -5.280 -15.456 1.00 95.38 95 GLU A CA 1
ATOM 699 C C . GLU A 1 95 ? 10.540 -5.754 -14.743 1.00 95.38 95 GLU A C 1
ATOM 701 O O . GLU A 1 95 ? 11.307 -6.562 -15.274 1.00 95.38 95 GLU A O 1
ATOM 706 N N . PHE A 1 96 ? 10.760 -5.294 -13.506 1.00 96.25 96 PHE A N 1
ATOM 707 C CA . PHE A 1 96 ? 11.888 -5.750 -12.704 1.00 96.25 96 PHE A CA 1
ATOM 708 C C . PHE A 1 96 ? 11.797 -7.240 -12.363 1.00 96.25 96 PHE A C 1
ATOM 710 O O . PHE A 1 96 ? 12.794 -7.948 -12.497 1.00 96.25 96 PHE A O 1
ATOM 717 N N . LEU A 1 97 ? 10.636 -7.722 -11.915 1.00 95.94 97 LEU A N 1
ATOM 718 C CA . LEU A 1 97 ? 10.443 -9.131 -11.564 1.00 95.94 97 LEU A CA 1
ATOM 719 C C . LEU A 1 97 ? 10.574 -10.038 -12.792 1.00 95.94 97 LEU A C 1
ATOM 721 O O . LEU A 1 97 ? 11.202 -11.091 -12.694 1.00 95.94 97 LEU A O 1
ATOM 725 N N . ASP A 1 98 ? 10.067 -9.606 -13.946 1.00 95.00 98 ASP A N 1
ATOM 726 C CA . ASP A 1 98 ? 10.147 -10.356 -15.202 1.00 95.00 98 ASP A CA 1
ATOM 727 C C . ASP A 1 98 ? 11.600 -10.463 -15.700 1.00 95.00 98 ASP A C 1
ATOM 729 O O . ASP A 1 98 ? 12.034 -11.518 -16.165 1.00 95.00 98 ASP A O 1
ATOM 733 N N . ALA A 1 99 ? 12.401 -9.406 -15.525 1.00 96.44 99 ALA A N 1
ATOM 734 C CA . ALA A 1 99 ? 13.836 -9.429 -15.813 1.00 96.44 99 ALA A CA 1
ATOM 735 C C . ALA A 1 99 ? 14.668 -10.189 -14.756 1.00 96.44 99 ALA A C 1
ATOM 737 O O . ALA A 1 99 ? 15.814 -10.560 -15.021 1.00 96.44 99 ALA A O 1
ATOM 738 N N . ASN A 1 100 ? 14.123 -10.416 -13.556 1.00 95.81 100 ASN A N 1
ATOM 739 C CA . ASN A 1 100 ? 14.827 -11.013 -12.417 1.00 95.81 100 ASN A CA 1
ATOM 740 C C . ASN A 1 100 ? 14.008 -12.148 -11.767 1.00 95.81 100 ASN A C 1
ATOM 742 O O . ASN A 1 100 ? 13.714 -12.079 -10.568 1.00 95.81 100 ASN A O 1
ATOM 746 N N . PRO A 1 101 ? 13.696 -13.238 -12.496 1.00 94.25 101 PRO A N 1
ATOM 747 C CA . PRO A 1 101 ? 12.818 -14.306 -12.002 1.00 94.25 101 PRO A CA 1
ATOM 748 C C . PRO A 1 101 ? 13.324 -14.963 -10.708 1.00 94.25 101 PRO A C 1
ATOM 750 O O . PRO A 1 101 ? 12.526 -15.358 -9.858 1.00 94.25 101 PRO A O 1
ATOM 753 N N . LYS A 1 102 ? 14.647 -14.979 -10.487 1.00 94.56 102 LYS A N 1
ATOM 754 C CA . LYS A 1 102 ? 15.267 -15.466 -9.243 1.00 94.56 102 LYS A CA 1
ATOM 755 C C . LYS A 1 102 ? 14.738 -14.787 -7.980 1.00 94.56 102 LYS A C 1
ATOM 757 O O . LYS A 1 102 ? 14.718 -15.416 -6.929 1.00 94.56 102 LYS A O 1
ATOM 762 N N . VAL A 1 103 ? 14.313 -13.524 -8.059 1.00 94.31 103 VAL A N 1
ATOM 763 C CA . VAL A 1 10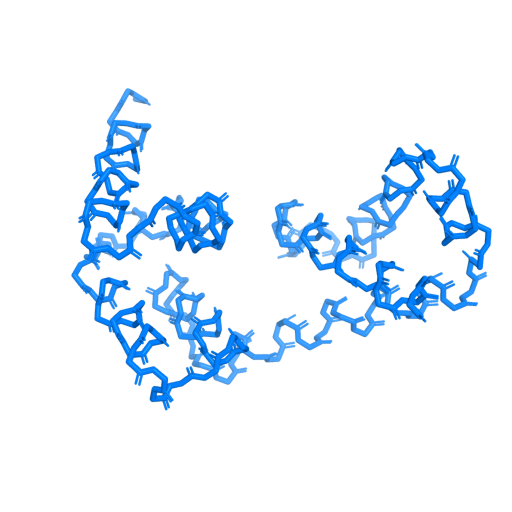3 ? 13.745 -12.800 -6.910 1.00 94.31 103 VAL A CA 1
ATOM 764 C C . VAL A 1 103 ? 12.453 -13.468 -6.443 1.00 94.31 103 VAL A C 1
ATOM 766 O O . VAL A 1 103 ? 12.261 -13.653 -5.241 1.00 94.31 103 VAL A O 1
ATOM 769 N N . VAL A 1 104 ? 11.598 -13.865 -7.389 1.00 94.12 104 VAL A N 1
ATOM 770 C CA . VAL A 1 104 ? 10.340 -14.572 -7.115 1.00 94.12 104 VAL A CA 1
ATOM 771 C C . VAL A 1 104 ? 10.634 -15.972 -6.580 1.00 94.12 104 VAL A C 1
ATOM 773 O O . VAL A 1 104 ? 10.081 -16.362 -5.554 1.00 94.12 104 VAL A O 1
ATOM 776 N N . GLU A 1 105 ? 11.563 -16.700 -7.210 1.00 94.12 105 GLU A N 1
ATOM 777 C CA . GLU A 1 105 ? 11.962 -18.043 -6.768 1.00 94.12 105 GLU A CA 1
ATOM 778 C C . GLU A 1 105 ? 12.518 -18.056 -5.337 1.00 94.12 105 GLU A C 1
ATOM 780 O O . GLU A 1 105 ? 12.142 -18.903 -4.527 1.00 94.12 105 GLU A O 1
ATOM 785 N N . ASP A 1 106 ? 13.425 -17.132 -5.013 1.00 94.00 106 ASP A N 1
ATOM 786 C CA . ASP A 1 106 ? 14.037 -17.049 -3.687 1.00 94.00 106 ASP A CA 1
ATOM 787 C C . ASP A 1 106 ? 13.006 -16.645 -2.628 1.00 94.00 106 ASP A C 1
ATOM 789 O O . ASP A 1 106 ? 12.993 -17.219 -1.535 1.00 94.00 106 ASP A O 1
ATOM 793 N N . TYR A 1 107 ? 12.100 -15.718 -2.955 1.00 94.19 107 TYR A N 1
ATOM 794 C CA . TYR A 1 107 ? 10.990 -15.367 -2.068 1.00 94.19 107 TYR A CA 1
ATOM 795 C C . TYR A 1 107 ? 10.085 -16.576 -1.801 1.00 94.19 107 TYR A C 1
ATOM 797 O O . TYR A 1 107 ? 9.781 -16.861 -0.642 1.00 94.19 107 TYR A O 1
ATOM 805 N N . GLY A 1 108 ? 9.732 -17.341 -2.841 1.00 91.62 108 GLY A N 1
ATOM 806 C CA . GLY A 1 108 ? 8.933 -18.566 -2.727 1.00 91.62 108 GLY A CA 1
ATOM 807 C C . GLY A 1 108 ? 9.591 -19.660 -1.878 1.00 91.62 108 GLY A C 1
ATOM 808 O O . GLY A 1 108 ? 8.901 -20.437 -1.224 1.00 91.62 108 GLY A O 1
ATOM 809 N N . LYS A 1 109 ? 10.928 -19.679 -1.793 1.00 94.38 109 LYS A N 1
ATOM 810 C CA . LYS A 1 109 ? 11.698 -20.558 -0.888 1.00 94.38 109 LYS A CA 1
ATOM 811 C C . LYS A 1 109 ? 11.741 -20.060 0.567 1.00 94.38 109 LYS A C 1
ATOM 813 O O . LYS A 1 109 ? 12.453 -20.633 1.388 1.00 94.38 109 LYS A O 1
ATOM 818 N N . GLY A 1 110 ? 11.013 -18.992 0.896 1.00 90.69 110 GLY A N 1
ATOM 819 C CA . GLY A 1 110 ? 10.952 -18.396 2.232 1.00 90.69 110 GLY A CA 1
ATOM 820 C C . GLY A 1 110 ? 11.972 -17.280 2.480 1.00 90.69 110 GLY A C 1
ATOM 821 O O . GLY A 1 110 ? 12.007 -16.722 3.579 1.00 90.69 110 GLY A O 1
ATOM 822 N N . ASN A 1 111 ? 12.788 -16.899 1.488 1.00 92.31 111 ASN A N 1
ATOM 823 C CA . ASN A 1 111 ? 13.700 -15.762 1.617 1.00 92.31 111 ASN A CA 1
ATOM 824 C C . ASN A 1 111 ? 12.965 -14.439 1.349 1.00 92.31 111 ASN A C 1
ATOM 826 O O . ASN A 1 111 ? 13.144 -13.796 0.315 1.00 92.31 111 ASN A O 1
ATOM 830 N N . THR A 1 112 ? 12.174 -13.982 2.320 1.00 88.19 112 THR A N 1
ATOM 831 C CA . THR A 1 112 ? 11.398 -12.731 2.215 1.00 88.19 112 THR A CA 1
ATOM 832 C C . THR A 1 112 ? 12.261 -11.487 1.975 1.00 88.19 112 THR A C 1
ATOM 834 O O . THR A 1 112 ? 11.782 -10.490 1.436 1.00 88.19 112 THR A O 1
ATOM 837 N N . LYS A 1 113 ? 13.564 -11.543 2.297 1.00 89.62 113 LYS A N 1
ATOM 838 C CA . LYS A 1 113 ? 14.522 -10.464 2.012 1.00 89.62 113 LYS A CA 1
ATOM 839 C C . LYS A 1 113 ? 14.794 -10.285 0.517 1.00 89.62 113 LYS A C 1
ATOM 841 O O . LYS A 1 113 ? 15.303 -9.230 0.146 1.00 89.62 113 LYS A O 1
ATOM 846 N N . ALA A 1 114 ? 14.446 -11.251 -0.338 1.00 90.50 114 ALA A N 1
ATOM 847 C CA . ALA A 1 114 ? 14.556 -11.112 -1.791 1.00 90.50 114 ALA A CA 1
ATOM 848 C C . ALA A 1 114 ? 13.764 -9.896 -2.311 1.00 90.50 114 ALA A C 1
ATOM 850 O O . ALA A 1 114 ? 14.249 -9.180 -3.190 1.00 90.50 114 ALA A O 1
ATOM 851 N N . ALA A 1 115 ? 12.625 -9.571 -1.682 1.00 89.75 115 ALA A N 1
ATOM 852 C CA . ALA A 1 115 ? 11.820 -8.392 -2.007 1.00 89.75 115 ALA A CA 1
ATOM 853 C C . ALA A 1 115 ? 12.575 -7.059 -1.812 1.00 89.75 115 ALA A C 1
ATOM 855 O O . ALA A 1 115 ? 12.244 -6.063 -2.452 1.00 89.75 115 ALA A O 1
ATOM 856 N N . ASN A 1 116 ? 13.643 -7.021 -1.002 1.00 89.88 116 ASN A N 1
ATOM 857 C CA . ASN A 1 116 ? 14.442 -5.804 -0.808 1.00 89.88 116 ASN A CA 1
ATOM 858 C C . ASN A 1 116 ? 15.163 -5.351 -2.087 1.00 89.88 116 ASN A C 1
ATOM 860 O O . ASN A 1 116 ? 15.463 -4.165 -2.233 1.00 89.88 116 ASN A O 1
ATOM 864 N N . SER A 1 117 ? 15.431 -6.273 -3.017 1.00 93.06 117 SER A N 1
ATOM 865 C CA . SER A 1 117 ? 16.005 -5.936 -4.325 1.00 93.06 117 SER A CA 1
ATOM 866 C C . SER A 1 117 ? 15.058 -5.056 -5.150 1.00 93.06 117 SER A C 1
ATOM 868 O O . SER A 1 117 ? 15.508 -4.074 -5.742 1.00 93.06 117 SER A O 1
ATOM 870 N N . VAL A 1 118 ? 13.749 -5.331 -5.084 1.00 92.75 118 VAL A N 1
ATOM 871 C CA . VAL A 1 118 ? 12.691 -4.525 -5.709 1.00 92.75 118 VAL A CA 1
ATOM 872 C C . VAL A 1 118 ? 12.690 -3.115 -5.125 1.00 92.75 118 VAL A C 1
ATOM 874 O O . VAL A 1 118 ? 12.723 -2.137 -5.866 1.00 92.75 118 VAL A O 1
ATOM 877 N N . ILE A 1 119 ? 12.741 -2.997 -3.793 1.00 88.88 119 ILE A N 1
ATOM 878 C CA . ILE A 1 119 ? 12.773 -1.697 -3.102 1.00 88.88 119 ILE A CA 1
ATOM 879 C C . ILE A 1 119 ? 13.980 -0.870 -3.561 1.00 88.88 119 ILE A C 1
ATOM 881 O O . ILE A 1 119 ? 13.850 0.311 -3.893 1.00 88.88 119 ILE A O 1
ATOM 885 N N . GLY A 1 120 ? 15.162 -1.495 -3.606 1.00 90.69 120 GLY A N 1
ATOM 886 C CA . GLY A 1 120 ? 16.389 -0.850 -4.069 1.00 90.69 120 GLY A CA 1
ATOM 887 C C . GLY A 1 120 ? 16.298 -0.390 -5.525 1.00 90.69 120 GLY A C 1
ATOM 888 O O . GLY A 1 120 ? 16.698 0.733 -5.838 1.00 90.69 120 GLY A O 1
ATOM 889 N N . TYR A 1 121 ? 15.729 -1.223 -6.398 1.00 93.81 121 TYR A N 1
ATOM 890 C CA . TYR A 1 121 ? 15.514 -0.898 -7.805 1.00 93.81 121 TYR A CA 1
ATOM 891 C C . TYR A 1 121 ? 14.547 0.279 -7.983 1.00 93.81 121 TYR A C 1
ATOM 893 O O . TYR A 1 121 ? 14.899 1.259 -8.643 1.00 93.81 121 TYR A O 1
ATOM 901 N N . VAL A 1 122 ? 13.370 0.234 -7.352 1.00 94.12 122 VAL A N 1
ATOM 902 C CA . VAL A 1 122 ? 12.367 1.303 -7.466 1.00 94.12 122 VAL A CA 1
ATOM 903 C C . VAL A 1 122 ? 12.932 2.627 -6.961 1.00 94.12 122 VAL A C 1
ATOM 905 O O . VAL A 1 122 ? 12.836 3.642 -7.651 1.00 94.12 122 VAL A O 1
ATOM 908 N N . LYS A 1 123 ? 13.600 2.628 -5.800 1.00 90.12 123 LYS A N 1
ATOM 909 C CA . LYS A 1 123 ? 14.208 3.842 -5.238 1.00 90.12 123 LYS A CA 1
ATOM 910 C C . LYS A 1 123 ? 15.263 4.445 -6.168 1.00 90.12 123 LYS A C 1
ATOM 912 O O . LYS A 1 123 ? 15.317 5.664 -6.312 1.00 90.12 123 LYS A O 1
ATOM 917 N N . LYS A 1 124 ? 16.088 3.607 -6.807 1.00 91.81 124 LYS A N 1
ATOM 918 C CA . LYS A 1 124 ? 17.139 4.053 -7.731 1.00 91.81 124 LYS A CA 1
ATOM 919 C C . LYS A 1 124 ? 16.568 4.678 -9.007 1.00 91.81 124 LYS A C 1
ATOM 921 O O . LYS A 1 124 ? 17.105 5.682 -9.459 1.00 91.81 124 LYS A O 1
ATOM 926 N N . ASN A 1 125 ? 15.512 4.098 -9.577 1.00 90.94 125 ASN A N 1
ATOM 927 C CA . ASN A 1 125 ? 14.968 4.539 -10.869 1.00 90.94 125 ASN A CA 1
ATOM 928 C C . ASN A 1 125 ? 13.973 5.698 -10.754 1.00 90.94 125 ASN A C 1
ATOM 930 O O . ASN A 1 125 ? 13.794 6.438 -11.712 1.00 90.94 125 ASN A O 1
ATOM 934 N N . THR A 1 126 ? 13.345 5.877 -9.592 1.00 90.06 126 THR A N 1
ATOM 935 C CA . THR A 1 126 ? 12.276 6.876 -9.407 1.00 90.06 126 THR A CA 1
ATOM 936 C C . THR A 1 126 ? 12.700 8.046 -8.525 1.00 90.06 126 THR A C 1
ATOM 938 O O . THR A 1 126 ? 11.899 8.925 -8.230 1.00 90.06 126 THR A O 1
ATOM 941 N N . GLY A 1 127 ? 13.942 8.048 -8.029 1.00 84.56 127 GLY A N 1
ATOM 942 C CA . GLY A 1 127 ? 14.431 9.090 -7.123 1.00 84.56 127 GLY A CA 1
ATOM 943 C C . GLY A 1 127 ? 13.666 9.167 -5.797 1.00 84.56 127 GLY A C 1
ATOM 944 O O . GLY A 1 127 ? 13.707 10.197 -5.133 1.00 84.56 127 GLY A O 1
ATOM 945 N N . GLY A 1 128 ? 12.967 8.097 -5.402 1.00 80.81 128 GLY A N 1
ATOM 946 C CA . GLY A 1 128 ? 12.111 8.094 -4.213 1.00 80.81 128 GLY A CA 1
ATOM 947 C C . GLY A 1 128 ? 10.734 8.730 -4.425 1.00 80.81 128 GLY A C 1
ATOM 948 O O . GLY A 1 128 ? 10.131 9.174 -3.454 1.00 80.81 128 GLY A O 1
ATOM 949 N N . GLN A 1 129 ? 10.234 8.765 -5.666 1.00 84.44 129 GLN A N 1
ATOM 950 C CA . GLN A 1 129 ? 8.873 9.215 -5.991 1.00 84.44 129 GLN A CA 1
ATOM 951 C C . GLN A 1 129 ? 7.791 8.454 -5.209 1.00 84.44 129 GLN A C 1
ATOM 953 O O . GLN A 1 129 ? 6.778 9.037 -4.829 1.00 84.44 129 GLN A O 1
ATOM 958 N N . TYR A 1 130 ? 8.006 7.159 -4.973 1.00 87.94 130 TYR A N 1
ATOM 959 C CA . TYR A 1 130 ? 7.069 6.290 -4.264 1.00 87.94 130 TYR A CA 1
ATOM 960 C C . TYR A 1 130 ? 7.453 6.132 -2.792 1.00 87.94 130 TYR A C 1
ATOM 962 O O . TYR A 1 130 ? 8.637 6.049 -2.449 1.00 87.94 130 TYR A O 1
ATOM 970 N N . SER A 1 131 ? 6.444 6.048 -1.921 1.00 83.25 131 SER A N 1
ATOM 971 C CA . SER A 1 131 ? 6.649 5.771 -0.498 1.00 83.25 131 SER A CA 1
ATOM 972 C C . SER A 1 131 ? 7.259 4.371 -0.323 1.00 83.25 131 SER A C 1
ATOM 974 O O . SER A 1 131 ? 6.922 3.439 -1.051 1.00 83.25 131 SER A O 1
ATOM 976 N N . SER A 1 132 ? 8.154 4.183 0.652 1.00 82.69 132 SER A N 1
ATOM 977 C CA . SER A 1 132 ? 8.741 2.855 0.906 1.00 82.69 132 SER A CA 1
ATOM 978 C C . SER A 1 132 ? 7.678 1.796 1.210 1.00 82.69 132 SER A C 1
ATOM 980 O O . SER A 1 132 ? 7.874 0.629 0.887 1.00 82.69 132 SER A O 1
ATOM 982 N N . ALA A 1 133 ? 6.573 2.193 1.839 1.00 80.56 133 ALA A N 1
ATOM 983 C CA . ALA A 1 133 ? 5.490 1.291 2.190 1.00 80.56 133 ALA A CA 1
ATOM 984 C C . ALA A 1 133 ? 4.673 0.878 0.953 1.00 80.56 133 ALA A C 1
ATOM 986 O O . ALA A 1 133 ? 4.487 -0.321 0.762 1.00 80.56 133 ALA A O 1
ATOM 987 N N . ASP A 1 134 ? 4.334 1.817 0.058 1.00 84.25 134 ASP A N 1
ATOM 988 C CA . ASP A 1 134 ? 3.683 1.532 -1.234 1.00 84.25 134 ASP A CA 1
ATOM 989 C C . ASP A 1 134 ? 4.529 0.543 -2.050 1.00 84.25 134 ASP A C 1
ATOM 991 O O . ASP A 1 134 ? 4.016 -0.430 -2.605 1.00 84.25 134 ASP A O 1
ATOM 995 N N . VAL A 1 135 ? 5.852 0.757 -2.091 1.00 90.56 135 VAL A N 1
ATOM 996 C CA . VAL A 1 135 ? 6.786 -0.120 -2.811 1.00 90.56 135 VAL A CA 1
ATOM 997 C C . VAL A 1 135 ? 6.827 -1.515 -2.193 1.00 90.56 135 VAL A C 1
ATOM 999 O O . VAL A 1 135 ? 6.778 -2.502 -2.922 1.00 90.56 135 VAL A O 1
ATOM 1002 N N . VAL A 1 136 ? 6.920 -1.617 -0.864 1.00 88.25 136 VAL A N 1
ATOM 1003 C CA . VAL A 1 136 ? 6.963 -2.907 -0.155 1.00 88.25 136 VAL A CA 1
ATOM 1004 C C . VAL A 1 136 ? 5.669 -3.690 -0.350 1.00 88.25 136 VAL A C 1
ATOM 1006 O O . VAL A 1 136 ? 5.728 -4.885 -0.635 1.00 88.25 136 VAL A O 1
ATOM 1009 N N . GLU A 1 137 ? 4.519 -3.042 -0.179 1.00 87.00 137 GLU A N 1
ATOM 1010 C CA . GLU A 1 137 ? 3.206 -3.672 -0.321 1.00 87.00 137 GLU A CA 1
ATOM 1011 C C . GLU A 1 137 ? 2.995 -4.166 -1.756 1.00 87.00 137 GLU A C 1
ATOM 1013 O O . GLU A 1 137 ? 2.733 -5.352 -1.973 1.00 87.00 137 GLU A O 1
ATOM 1018 N N . THR A 1 138 ? 3.224 -3.291 -2.740 1.00 90.81 138 THR A N 1
ATOM 1019 C CA . THR A 1 138 ? 3.070 -3.621 -4.162 1.00 90.81 138 THR A CA 1
ATOM 1020 C C . THR A 1 138 ? 4.029 -4.735 -4.583 1.00 90.81 138 THR A C 1
ATOM 1022 O O . THR A 1 138 ? 3.626 -5.670 -5.275 1.00 90.81 138 THR A O 1
ATOM 1025 N N . ALA A 1 139 ? 5.284 -4.697 -4.119 1.00 93.00 139 ALA A N 1
ATOM 1026 C CA . ALA A 1 139 ? 6.267 -5.739 -4.403 1.00 93.00 139 ALA A CA 1
ATOM 1027 C C . ALA A 1 139 ? 5.836 -7.103 -3.859 1.00 93.00 139 ALA A C 1
ATOM 1029 O O . ALA A 1 139 ? 5.875 -8.087 -4.593 1.00 93.00 139 ALA A O 1
ATOM 1030 N N . LYS A 1 140 ? 5.403 -7.168 -2.594 1.00 90.69 140 LYS A N 1
ATOM 1031 C CA . LYS A 1 140 ? 4.939 -8.421 -1.983 1.00 90.69 140 LYS A CA 1
ATOM 1032 C C . LYS A 1 140 ? 3.743 -8.990 -2.732 1.00 90.69 140 LYS A C 1
ATOM 1034 O O . LYS A 1 140 ? 3.803 -10.143 -3.146 1.00 90.69 140 LYS A O 1
ATOM 1039 N N . ARG A 1 141 ? 2.727 -8.164 -2.999 1.00 90.31 141 ARG A N 1
ATOM 1040 C CA . ARG A 1 141 ? 1.525 -8.574 -3.736 1.00 90.31 141 ARG A CA 1
ATOM 1041 C C . ARG A 1 141 ? 1.864 -9.151 -5.112 1.00 90.31 141 ARG A C 1
ATOM 1043 O O . ARG A 1 141 ? 1.344 -10.199 -5.481 1.00 90.31 141 ARG A O 1
ATOM 1050 N N . LEU A 1 142 ? 2.743 -8.492 -5.871 1.00 93.88 142 LEU A N 1
ATOM 1051 C CA . LEU A 1 142 ? 3.121 -8.930 -7.221 1.00 93.88 142 LEU A CA 1
ATOM 1052 C C . LEU A 1 142 ? 4.011 -10.181 -7.231 1.00 93.88 142 LEU A C 1
ATOM 1054 O O . LEU A 1 142 ? 3.953 -10.946 -8.195 1.00 93.88 142 LEU A O 1
ATOM 1058 N N . ILE A 1 143 ? 4.829 -10.389 -6.195 1.00 93.56 143 ILE A N 1
ATOM 1059 C CA . ILE A 1 143 ? 5.605 -11.623 -6.017 1.00 93.56 143 ILE A CA 1
ATOM 1060 C C . ILE A 1 143 ? 4.671 -12.775 -5.638 1.00 93.56 143 ILE A C 1
ATOM 1062 O O . ILE A 1 143 ? 4.732 -13.833 -6.253 1.00 93.56 143 ILE A O 1
ATOM 1066 N N . GLU A 1 144 ? 3.783 -12.569 -4.664 1.00 91.25 144 GLU A N 1
ATOM 1067 C CA . GLU A 1 144 ? 2.828 -13.580 -4.196 1.00 91.25 144 GLU A CA 1
ATOM 1068 C C . GLU A 1 144 ? 1.868 -14.010 -5.309 1.00 91.25 144 GLU A C 1
ATOM 1070 O O . GLU A 1 144 ? 1.660 -15.204 -5.495 1.00 91.25 144 GLU A O 1
ATOM 1075 N N . ALA A 1 145 ? 1.381 -13.071 -6.126 1.00 91.88 145 ALA A N 1
ATOM 1076 C CA . ALA A 1 145 ? 0.547 -13.371 -7.292 1.00 91.88 145 ALA A CA 1
ATOM 1077 C C . ALA A 1 145 ? 1.252 -14.237 -8.356 1.00 91.88 145 ALA A C 1
ATOM 1079 O O . ALA A 1 145 ? 0.582 -14.903 -9.135 1.00 91.88 145 ALA A O 1
ATOM 1080 N N . ARG A 1 146 ? 2.592 -14.238 -8.406 1.00 93.06 146 ARG A N 1
ATOM 1081 C CA . ARG A 1 146 ? 3.390 -15.086 -9.314 1.00 93.06 146 ARG A CA 1
ATOM 1082 C C . ARG A 1 146 ? 3.715 -16.464 -8.729 1.00 93.06 146 ARG A C 1
ATOM 1084 O O . ARG A 1 146 ? 4.255 -17.306 -9.440 1.00 93.06 146 ARG A O 1
ATOM 1091 N N . LEU A 1 147 ? 3.459 -16.665 -7.436 1.00 89.62 147 LEU A N 1
ATOM 1092 C CA . LEU A 1 147 ? 3.684 -17.928 -6.726 1.00 89.62 147 LEU A CA 1
ATOM 1093 C C . LEU A 1 147 ? 2.411 -18.782 -6.610 1.00 89.62 147 LEU A C 1
ATOM 1095 O O . LEU A 1 147 ? 2.505 -19.928 -6.168 1.00 89.62 147 LEU A O 1
ATOM 1099 N N . GLN A 1 148 ? 1.252 -18.215 -6.954 1.00 78.25 148 GLN A N 1
ATOM 1100 C CA . GLN A 1 148 ? -0.044 -18.898 -7.036 1.00 78.25 148 GLN A CA 1
ATOM 1101 C C . GLN A 1 148 ? -0.190 -19.646 -8.362 1.00 78.25 148 GLN A C 1
ATOM 1103 O O . GLN A 1 148 ? -0.795 -20.741 -8.329 1.00 78.25 148 GLN A O 1
#